Protein AF-L7FH87-F1 (afdb_monomer)

Nearest PDB structures (foldseek):
  5frq-assembly1_B  TM=5.674E-01  e=2.667E+00  Helicobacter pylori 26695
  7m5n-assembly1_C  TM=3.508E-01  e=9.630E-01  Homo sapiens
  7qo1-assembly1_F  TM=3.370E-01  e=9.630E-01  Homo sapiens
  8p9o-assembly1_B  TM=3.150E-01  e=7.578E-01  Thermochaetoides thermophila DSM 1495
  6gis-assembly1_C  TM=3.215E-01  e=1.465E+00  Homo sapiens

Mean predicted aligned error: 5.92 Å

pLDDT: mean 82.3, std 11.47, range [34.84, 94.5]

Sequence (107 aa):
MADLKHARRPIRDLVQILRFRASYGRPCYIKRNTVHAALIVPTLTGGPDGPYSYLKTYQRGTIHEAVVLGFVTLGAELVDVPEFGAVSHWSTEPALKGRTISLRGAR

Secondary structure (DSSP, 8-state):
---GGGS-HHHHHHHHHHHHHHTTT--EEEEE-SSEEEEEEE-TTS-TTSPEEEEEEEEHHHHHHHHHTTSEEE-SS-BPPPPB---SSGGG-TT--EEEEEETT--

Radius of gyration: 13.29 Å; Cα contacts (8 Å, |Δi|>4): 181; chains: 1; bounding box: 30×30×34 Å

Organism: Streptomyces turgidiscabies (strain Car8) (NCBI:txid698760)

Foldseek 3Di:
DDDLVPDDPVLVVVLVVQVVQVVLVEWWKWWDDPWKIWIKGADSPQPNLHAIETDDMDTPVSVVVNVVSQQKDWAPDFAQDRDHDDDPDPRNPRPITITTMHTRPPD

Solvent-accessible surface area (backbone atoms only — not comparable to full-atom values): 6310 Å² total; per-residue (Å²): 126,66,61,65,88,79,44,58,67,73,43,42,53,50,50,52,52,48,52,67,47,48,76,72,77,52,80,30,34,39,32,54,65,97,60,37,28,35,39,34,35,62,39,93,86,40,68,97,85,19,59,28,38,82,76,49,78,43,50,40,65,53,56,52,50,30,39,76,48,50,53,34,42,68,50,93,58,78,38,82,62,76,72,50,88,79,65,104,44,84,84,62,45,83,90,55,47,17,22,45,46,44,66,52,76,87,118

Structure (mmCIF, N/CA/C/O backbone):
data_AF-L7FH87-F1
#
_entry.id   AF-L7FH87-F1
#
loop_
_atom_site.group_PDB
_atom_site.id
_atom_site.type_symbol
_atom_site.label_atom_id
_atom_site.label_alt_id
_atom_site.label_comp_id
_atom_site.label_asym_id
_atom_site.label_entity_id
_atom_site.label_seq_id
_atom_site.pdbx_PDB_ins_code
_atom_site.Cartn_x
_atom_site.Cartn_y
_atom_site.Cartn_z
_atom_site.occupancy
_atom_site.B_iso_or_equiv
_atom_site.auth_seq_id
_atom_site.auth_comp_id
_atom_site.auth_asym_id
_atom_site.auth_atom_id
_atom_site.pdbx_PDB_model_num
ATOM 1 N N . MET A 1 1 ? -14.588 3.972 13.879 1.00 61.16 1 MET A N 1
ATOM 2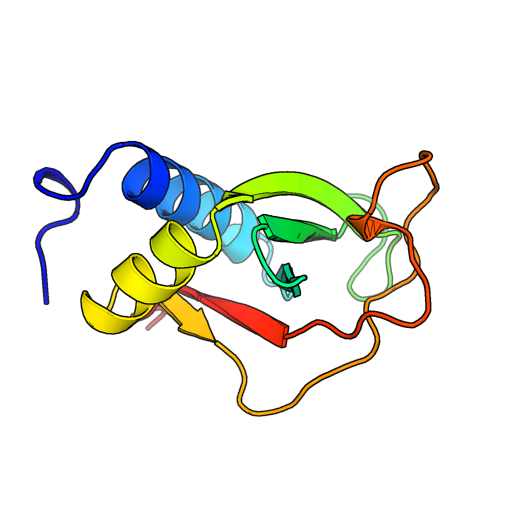 C CA . MET A 1 1 ? -13.248 3.947 13.247 1.00 61.16 1 MET A CA 1
ATOM 3 C C . MET A 1 1 ? -12.255 3.555 14.327 1.00 61.16 1 MET A C 1
ATOM 5 O O . MET A 1 1 ? -12.378 4.089 15.422 1.00 61.16 1 MET A O 1
ATOM 9 N N . ALA A 1 2 ? -11.363 2.592 14.078 1.00 72.69 2 ALA A N 1
ATOM 10 C CA . ALA A 1 2 ? -10.380 2.185 15.083 1.00 72.69 2 ALA A CA 1
ATOM 11 C C . ALA A 1 2 ? -9.414 3.343 15.399 1.00 72.69 2 ALA A C 1
ATOM 13 O O . ALA A 1 2 ? -9.077 4.127 14.512 1.00 72.69 2 ALA A O 1
ATOM 14 N N . ASP A 1 3 ? -8.963 3.456 16.651 1.00 83.75 3 ASP A N 1
ATOM 15 C CA . ASP A 1 3 ? -7.947 4.442 17.024 1.00 83.75 3 ASP A CA 1
ATOM 16 C C . ASP A 1 3 ? -6.562 3.960 16.571 1.00 83.75 3 ASP A C 1
ATOM 18 O O . ASP A 1 3 ? -6.087 2.894 16.971 1.00 83.75 3 ASP A O 1
ATOM 22 N N . LEU A 1 4 ? -5.893 4.771 15.747 1.00 85.56 4 LEU A N 1
ATOM 23 C CA . LEU A 1 4 ? -4.560 4.479 15.224 1.00 85.56 4 LEU A CA 1
ATOM 24 C C . LEU A 1 4 ? -3.533 4.250 16.341 1.00 85.56 4 LEU A C 1
ATOM 26 O O . LEU A 1 4 ? -2.598 3.477 16.146 1.00 85.56 4 LEU A O 1
ATOM 30 N N . LYS A 1 5 ? -3.693 4.883 17.512 1.00 84.44 5 LYS A N 1
ATOM 31 C CA . LYS A 1 5 ? -2.767 4.714 18.646 1.00 84.44 5 LYS A CA 1
ATOM 32 C C . LYS A 1 5 ? -2.712 3.265 19.132 1.00 84.44 5 LYS A C 1
ATOM 34 O O . LYS A 1 5 ? -1.625 2.787 19.462 1.00 84.44 5 LYS A O 1
ATOM 39 N N . HIS A 1 6 ? -3.848 2.572 19.083 1.00 87.00 6 HIS A N 1
ATOM 40 C CA . HIS A 1 6 ? -4.020 1.186 19.516 1.00 87.00 6 HIS A CA 1
ATOM 41 C C . HIS A 1 6 ? -3.724 0.160 18.412 1.00 87.00 6 HIS A C 1
ATOM 43 O O . HIS A 1 6 ? -3.683 -1.040 18.675 1.00 87.00 6 HIS A O 1
ATOM 49 N N . ALA A 1 7 ? -3.489 0.606 17.175 1.00 89.12 7 ALA A N 1
ATOM 50 C CA . ALA A 1 7 ? -3.117 -0.284 16.086 1.00 89.12 7 ALA A CA 1
ATOM 51 C C . ALA A 1 7 ? -1.686 -0.819 16.255 1.00 89.12 7 ALA A C 1
ATOM 53 O O . ALA A 1 7 ? -0.789 -0.150 16.785 1.00 89.12 7 ALA A O 1
ATOM 54 N N . ARG A 1 8 ? -1.442 -2.022 15.725 1.00 93.44 8 ARG A N 1
ATOM 55 C CA . ARG A 1 8 ? -0.102 -2.618 15.681 1.00 93.44 8 ARG A CA 1
ATOM 56 C C . ARG A 1 8 ? 0.880 -1.699 14.955 1.00 93.44 8 ARG A C 1
ATOM 58 O O . ARG A 1 8 ? 0.536 -1.045 13.969 1.00 93.44 8 ARG A O 1
ATOM 65 N N . ARG A 1 9 ? 2.145 -1.712 15.385 1.00 92.44 9 ARG A N 1
ATOM 66 C CA . ARG A 1 9 ? 3.204 -0.858 14.817 1.00 92.44 9 ARG A CA 1
ATOM 67 C C . ARG A 1 9 ? 3.291 -0.900 13.279 1.00 92.44 9 ARG A C 1
ATOM 69 O O . ARG A 1 9 ? 3.297 0.178 12.700 1.00 92.44 9 ARG A O 1
ATOM 76 N N . PRO A 1 10 ? 3.242 -2.063 12.597 1.00 92.19 10 PRO A N 1
ATOM 77 C CA . PRO A 1 10 ? 3.288 -2.102 11.132 1.00 92.19 10 PRO A CA 1
ATOM 78 C C . PRO A 1 10 ? 2.131 -1.365 10.436 1.00 92.19 10 PRO A C 1
ATOM 80 O O . PRO A 1 10 ? 2.323 -0.818 9.352 1.00 92.19 10 PRO A O 1
ATOM 83 N N . ILE A 1 11 ? 0.945 -1.322 11.054 1.00 93.00 11 ILE A N 1
ATOM 84 C CA . ILE A 1 11 ? -0.215 -0.577 10.540 1.00 93.00 11 ILE A CA 1
ATOM 85 C C . ILE A 1 11 ? -0.001 0.921 10.732 1.00 93.00 11 ILE A C 1
ATOM 87 O O . ILE A 1 11 ? -0.251 1.701 9.816 1.00 93.00 11 ILE A O 1
ATOM 91 N N . ARG A 1 12 ? 0.511 1.330 11.898 1.00 93.44 12 ARG A N 1
ATOM 92 C CA . ARG A 1 12 ? 0.846 2.736 12.164 1.00 93.44 12 ARG A CA 1
ATOM 93 C C . ARG A 1 12 ? 1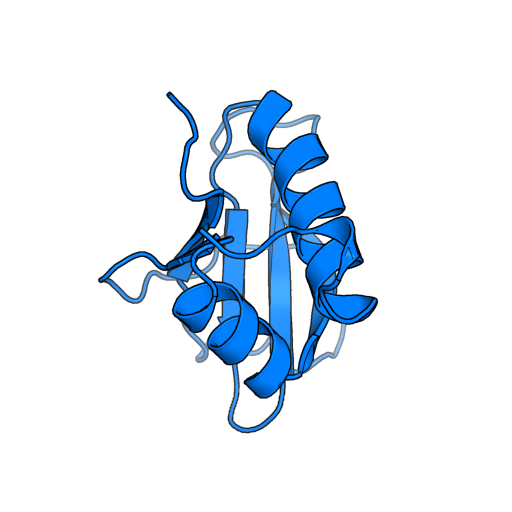.897 3.252 11.183 1.00 93.44 12 ARG A C 1
ATOM 95 O O . ARG A 1 12 ? 1.688 4.307 10.594 1.00 93.44 12 ARG A O 1
ATOM 102 N N . ASP A 1 13 ? 2.951 2.474 10.942 1.00 92.81 13 ASP A N 1
ATOM 103 C CA . ASP A 1 13 ? 3.992 2.784 9.956 1.00 92.81 13 ASP A CA 1
ATOM 104 C C . ASP A 1 13 ? 3.407 2.929 8.541 1.00 92.81 13 ASP A C 1
ATOM 106 O O . ASP A 1 13 ? 3.723 3.885 7.834 1.00 92.81 13 ASP A O 1
ATOM 110 N N . LEU A 1 14 ? 2.542 1.994 8.120 1.00 92.62 14 LEU A N 1
ATOM 111 C CA . LEU A 1 14 ? 1.847 2.062 6.830 1.00 92.62 14 LEU A CA 1
ATOM 112 C C . LEU A 1 14 ? 1.044 3.361 6.704 1.00 92.62 14 LEU A C 1
ATOM 114 O O . LEU A 1 14 ? 1.171 4.069 5.709 1.00 92.62 14 LEU A O 1
ATOM 118 N N . VAL A 1 15 ? 0.243 3.691 7.717 1.00 92.06 15 VAL A N 1
ATOM 119 C CA . VAL A 1 15 ? -0.590 4.900 7.722 1.00 92.06 15 VAL A CA 1
ATOM 120 C C . VAL A 1 15 ? 0.263 6.166 7.699 1.00 92.06 15 VAL A C 1
ATOM 122 O O . VAL A 1 15 ? -0.048 7.083 6.946 1.00 92.06 15 VAL A O 1
ATOM 125 N N . GLN A 1 16 ? 1.342 6.234 8.480 1.00 90.62 16 GLN A N 1
ATOM 126 C CA . GLN A 1 16 ? 2.251 7.385 8.484 1.00 90.62 16 GLN A CA 1
ATOM 127 C C . GLN A 1 16 ? 2.906 7.599 7.119 1.00 90.62 16 GLN A C 1
ATOM 129 O O . GLN A 1 16 ? 2.925 8.721 6.614 1.00 90.62 16 GLN A O 1
ATOM 134 N N . ILE A 1 17 ? 3.380 6.522 6.496 1.00 89.62 17 ILE A N 1
ATOM 135 C CA . ILE A 1 17 ? 3.966 6.576 5.159 1.00 89.62 17 ILE A CA 1
ATOM 136 C C . ILE A 1 17 ? 2.928 7.027 4.127 1.00 89.62 17 ILE A C 1
ATOM 138 O O . ILE A 1 17 ? 3.217 7.899 3.309 1.00 89.62 17 ILE A O 1
ATOM 142 N N . LEU A 1 18 ? 1.714 6.475 4.175 1.00 89.88 18 LEU A N 1
ATOM 143 C CA . LEU A 1 18 ? 0.641 6.882 3.272 1.00 89.88 18 LEU A CA 1
ATOM 144 C C . LEU A 1 18 ? 0.224 8.338 3.502 1.00 89.88 18 LEU A C 1
ATOM 146 O O . LEU A 1 18 ? -0.072 9.014 2.529 1.00 89.88 18 LEU A O 1
ATOM 150 N N . ARG A 1 19 ? 0.247 8.853 4.740 1.00 89.06 19 ARG A N 1
ATOM 151 C CA . ARG A 1 19 ? -0.013 10.279 5.032 1.00 89.06 19 ARG A CA 1
ATOM 152 C C . ARG A 1 19 ? 1.036 11.168 4.389 1.00 89.06 19 ARG A C 1
ATOM 154 O O . ARG A 1 19 ? 0.685 12.098 3.673 1.00 89.06 19 ARG A O 1
ATOM 161 N N . PHE A 1 20 ? 2.306 10.834 4.609 1.00 85.75 20 PHE A N 1
ATOM 162 C CA . PHE A 1 20 ? 3.423 11.548 4.006 1.00 85.75 20 PHE A CA 1
ATOM 163 C C . PHE A 1 20 ? 3.363 11.513 2.478 1.00 85.75 20 PHE A C 1
ATOM 165 O O . PHE A 1 20 ? 3.692 12.489 1.829 1.00 85.75 20 PHE A O 1
ATOM 172 N N . ARG A 1 21 ? 2.940 10.402 1.869 1.00 84.06 21 ARG A N 1
ATOM 173 C CA . ARG A 1 21 ? 2.873 10.304 0.405 1.00 84.06 21 ARG A CA 1
ATOM 174 C C . ARG A 1 21 ? 1.615 10.938 -0.183 1.00 84.06 21 ARG A C 1
ATOM 176 O O . ARG A 1 21 ? 1.703 11.579 -1.226 1.00 84.06 21 ARG A O 1
ATOM 183 N N . ALA A 1 22 ? 0.480 10.835 0.504 1.00 78.12 22 ALA A N 1
ATOM 184 C CA . ALA A 1 22 ? -0.773 11.462 0.098 1.00 78.12 22 ALA A CA 1
ATOM 185 C C . ALA A 1 22 ? -0.680 12.994 0.067 1.00 78.12 22 ALA A C 1
ATOM 187 O O . ALA A 1 22 ? -1.330 13.607 -0.775 1.00 78.12 22 ALA A O 1
ATOM 188 N N . SER A 1 23 ? 0.166 13.620 0.899 1.00 75.81 23 SER A N 1
ATOM 189 C CA . SER A 1 23 ? 0.365 15.079 0.867 1.00 75.81 23 SER A CA 1
ATOM 190 C C . SER A 1 23 ? 0.938 15.599 -0.453 1.00 75.81 23 SER A C 1
ATOM 192 O O . SER A 1 23 ? 0.864 16.793 -0.716 1.00 75.81 23 SER A O 1
ATOM 194 N N . TYR A 1 24 ? 1.492 14.725 -1.296 1.00 73.94 24 TYR A N 1
ATOM 195 C CA . TYR A 1 24 ? 1.981 15.089 -2.626 1.00 73.94 24 TYR A CA 1
ATOM 196 C C . TYR A 1 24 ? 0.923 14.923 -3.729 1.00 73.94 24 TYR A C 1
ATOM 198 O O . TYR A 1 24 ? 1.221 15.185 -4.891 1.00 73.94 24 TYR A O 1
ATOM 206 N N . GLY A 1 25 ? -0.294 14.473 -3.391 1.00 68.00 25 GLY A N 1
ATOM 207 C CA . GLY A 1 25 ? -1.422 14.362 -4.323 1.00 68.00 25 GLY A CA 1
ATOM 208 C C . GLY A 1 25 ? -1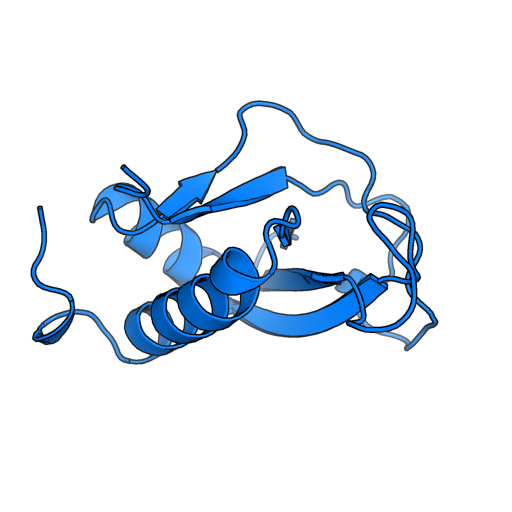.303 13.243 -5.360 1.00 68.00 25 GLY A C 1
ATOM 209 O O . GLY A 1 25 ? -2.041 13.248 -6.339 1.00 68.00 25 GLY A O 1
ATOM 210 N N . ARG A 1 26 ? -0.378 12.289 -5.179 1.00 74.75 26 ARG A N 1
ATOM 211 C CA . ARG A 1 26 ? -0.103 11.242 -6.175 1.00 74.75 26 ARG A CA 1
ATOM 212 C C . ARG A 1 26 ? -0.541 9.846 -5.711 1.00 74.75 26 ARG A C 1
ATOM 214 O O . ARG A 1 26 ? -0.439 9.543 -4.517 1.00 74.75 26 ARG A O 1
ATOM 221 N N . PRO A 1 27 ? -0.993 8.975 -6.633 1.00 79.06 27 PRO A N 1
ATOM 222 C CA . PRO A 1 27 ? -1.462 7.641 -6.282 1.00 79.06 27 PRO A CA 1
ATOM 223 C C . PRO A 1 27 ? -0.318 6.765 -5.760 1.00 79.06 27 PRO A C 1
ATOM 225 O O . PRO A 1 27 ? 0.764 6.698 -6.338 1.00 79.06 27 PRO A O 1
ATOM 228 N N . CYS A 1 28 ? -0.575 6.072 -4.651 1.00 86.81 28 CYS A N 1
ATOM 229 C CA . CYS A 1 28 ? 0.297 5.022 -4.134 1.00 86.81 28 CYS A CA 1
ATOM 230 C C . CYS A 1 28 ? -0.226 3.661 -4.589 1.00 86.81 28 CYS A C 1
ATOM 232 O O . CYS A 1 28 ? -1.439 3.443 -4.620 1.00 86.81 28 CYS A O 1
ATOM 234 N N . TYR A 1 29 ? 0.682 2.731 -4.870 1.00 88.88 29 TYR A N 1
ATOM 235 C CA . TYR A 1 29 ? 0.349 1.399 -5.357 1.00 88.88 29 TYR A CA 1
ATOM 236 C C . TYR A 1 29 ? 0.801 0.338 -4.370 1.00 88.88 29 TYR A C 1
ATOM 238 O O . TYR A 1 29 ? 1.865 0.438 -3.760 1.00 88.88 29 TYR A O 1
ATOM 246 N N . ILE A 1 30 ? -0.001 -0.712 -4.239 1.00 89.75 30 ILE A N 1
ATOM 247 C CA . ILE A 1 30 ? 0.366 -1.901 -3.494 1.00 89.75 30 ILE A CA 1
ATOM 248 C C . ILE A 1 30 ? 0.339 -3.121 -4.402 1.00 89.75 30 ILE A C 1
ATOM 250 O O . ILE A 1 30 ? -0.704 -3.548 -4.898 1.00 89.75 30 ILE A O 1
ATOM 254 N N . LYS A 1 31 ? 1.522 -3.680 -4.624 1.00 88.81 31 LYS A N 1
ATOM 255 C CA . LYS A 1 31 ? 1.720 -4.946 -5.324 1.00 88.81 31 LYS A CA 1
ATOM 256 C C . LYS A 1 31 ? 1.767 -6.057 -4.293 1.00 88.81 31 LYS A C 1
ATOM 258 O O . LYS A 1 31 ? 2.350 -5.851 -3.236 1.00 88.81 31 LYS A O 1
ATOM 263 N N . ARG A 1 32 ? 1.168 -7.218 -4.539 1.00 87.12 32 ARG A N 1
ATOM 264 C CA . ARG A 1 32 ? 1.167 -8.307 -3.549 1.00 87.12 32 ARG A CA 1
ATOM 265 C C . ARG A 1 32 ? 1.378 -9.665 -4.192 1.00 87.12 32 ARG A C 1
ATOM 267 O O . ARG A 1 32 ? 0.887 -9.898 -5.291 1.00 87.12 32 ARG A O 1
ATOM 274 N N . ASN A 1 33 ? 2.040 -10.556 -3.468 1.00 86.81 33 ASN A N 1
ATOM 275 C CA . ASN A 1 33 ? 2.046 -11.985 -3.754 1.00 86.81 33 ASN A CA 1
ATOM 276 C C . ASN A 1 33 ? 1.230 -12.735 -2.680 1.00 86.81 33 ASN A C 1
ATOM 278 O O . ASN A 1 33 ? 0.360 -12.159 -2.012 1.00 86.81 33 ASN A O 1
ATOM 282 N N . THR A 1 34 ? 1.464 -14.038 -2.535 1.00 84.62 34 THR A N 1
ATOM 283 C CA . THR A 1 34 ? 0.763 -14.883 -1.560 1.00 84.62 34 THR A CA 1
ATOM 284 C C . THR A 1 34 ? 1.006 -14.449 -0.113 1.00 84.62 34 THR A C 1
ATOM 286 O O . THR A 1 34 ? 0.083 -14.530 0.696 1.00 84.62 34 THR A O 1
ATOM 289 N N . VAL A 1 35 ? 2.189 -13.913 0.203 1.00 88.50 35 VAL A 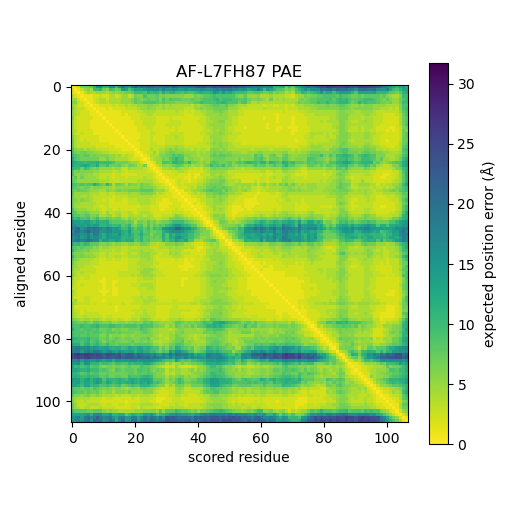N 1
ATOM 290 C CA . VAL A 1 35 ? 2.633 -13.638 1.582 1.00 88.50 35 VAL A CA 1
ATOM 291 C C . VAL A 1 35 ? 2.860 -12.147 1.846 1.00 88.50 35 VAL A C 1
ATOM 293 O O . VAL A 1 35 ? 2.516 -11.632 2.912 1.00 88.50 35 VAL A O 1
ATOM 296 N N . HIS A 1 36 ? 3.407 -11.430 0.873 1.00 89.81 36 HIS A N 1
ATOM 297 C CA . HIS A 1 36 ? 3.936 -10.082 1.014 1.00 89.81 36 HIS A CA 1
ATOM 298 C C . HIS A 1 36 ? 3.203 -9.073 0.129 1.00 89.81 36 HIS A C 1
ATOM 300 O O . HIS A 1 36 ? 2.571 -9.409 -0.873 1.00 89.81 36 HIS A O 1
ATOM 306 N N . ALA A 1 37 ? 3.307 -7.810 0.524 1.00 90.69 37 ALA A N 1
ATOM 307 C CA . ALA A 1 37 ? 2.817 -6.643 -0.179 1.00 90.69 37 ALA A CA 1
ATOM 308 C C . ALA A 1 37 ? 3.929 -5.583 -0.239 1.00 90.69 37 ALA A C 1
ATOM 310 O O . ALA A 1 37 ? 4.616 -5.358 0.749 1.00 90.69 37 ALA A O 1
ATOM 311 N N . ALA A 1 38 ? 4.130 -4.937 -1.379 1.00 90.06 38 ALA A N 1
ATOM 312 C CA . ALA A 1 38 ? 5.150 -3.930 -1.616 1.00 90.06 38 ALA A CA 1
ATOM 313 C C . ALA A 1 38 ? 4.454 -2.613 -1.931 1.00 90.06 38 ALA A C 1
ATOM 315 O O . ALA A 1 38 ? 3.642 -2.541 -2.855 1.00 90.06 38 ALA A O 1
ATOM 316 N N . LEU A 1 39 ? 4.766 -1.594 -1.136 1.00 90.56 39 LEU A N 1
ATOM 317 C CA . LEU A 1 39 ? 4.296 -0.238 -1.341 1.00 90.56 39 LEU A CA 1
ATOM 318 C C . LEU A 1 39 ? 5.226 0.468 -2.324 1.00 90.56 39 LEU A C 1
ATOM 320 O O . LEU A 1 39 ? 6.430 0.588 -2.083 1.00 90.56 39 LEU A O 1
ATOM 324 N N . ILE A 1 40 ? 4.637 0.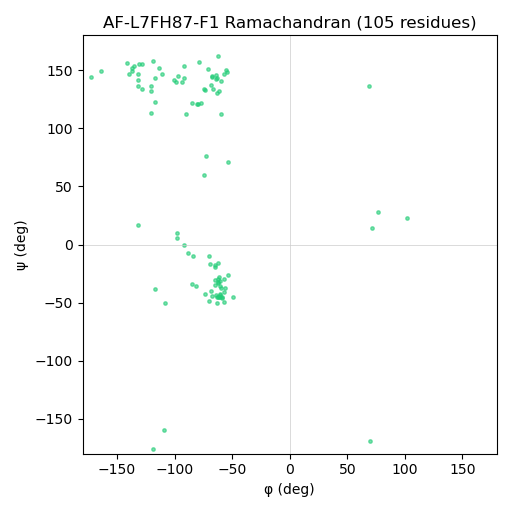927 -3.416 1.00 87.31 40 ILE A N 1
ATOM 325 C CA . ILE A 1 40 ? 5.305 1.569 -4.540 1.00 87.31 40 ILE A CA 1
ATOM 326 C C . ILE A 1 40 ? 4.719 2.967 -4.670 1.00 87.31 40 ILE A C 1
ATOM 328 O O . ILE A 1 40 ? 3.501 3.158 -4.599 1.00 87.31 40 ILE A O 1
ATOM 332 N N . VAL A 1 41 ? 5.596 3.955 -4.793 1.00 85.69 41 VAL A N 1
ATOM 333 C CA . VAL A 1 41 ? 5.224 5.367 -4.737 1.00 85.69 41 VAL A CA 1
ATOM 334 C C . VAL A 1 41 ? 5.952 6.148 -5.827 1.00 85.69 41 VAL A C 1
ATOM 336 O O . VAL A 1 41 ? 7.062 5.772 -6.199 1.00 85.69 41 VAL A O 1
ATOM 339 N N . PRO A 1 42 ? 5.377 7.247 -6.325 1.00 81.06 42 PRO A N 1
ATOM 340 C CA . PRO A 1 42 ? 6.079 8.121 -7.252 1.00 81.06 42 PRO A CA 1
ATOM 341 C C . PRO A 1 42 ? 7.302 8.764 -6.590 1.00 81.06 42 PRO A C 1
ATOM 343 O O . PRO A 1 42 ? 7.258 9.186 -5.425 1.00 81.06 42 PRO A O 1
ATOM 346 N N . THR A 1 43 ? 8.382 8.908 -7.352 1.00 78.38 43 THR A N 1
ATOM 347 C CA . THR A 1 43 ? 9.505 9.771 -6.973 1.00 78.38 43 THR A CA 1
ATOM 348 C C . THR A 1 43 ? 9.062 11.229 -6.989 1.00 78.38 43 THR A C 1
ATOM 350 O O . THR A 1 43 ? 8.249 11.648 -7.810 1.00 78.38 43 THR A O 1
ATOM 353 N N . LEU A 1 44 ? 9.592 12.045 -6.079 1.00 72.75 44 LEU A N 1
ATOM 354 C CA . LEU A 1 44 ? 9.150 13.436 -5.946 1.00 72.75 44 LEU A CA 1
ATOM 355 C C . LEU A 1 44 ? 9.470 14.292 -7.192 1.00 72.75 44 LEU A C 1
ATOM 357 O O . LEU A 1 44 ? 8.813 15.306 -7.408 1.00 72.75 44 LEU A O 1
ATOM 361 N N . THR A 1 45 ? 10.385 13.848 -8.057 1.00 68.50 45 THR A N 1
ATOM 362 C CA . THR A 1 45 ? 11.031 14.643 -9.113 1.00 68.50 45 THR A CA 1
ATOM 363 C C . THR A 1 45 ? 10.449 14.521 -10.532 1.00 68.50 45 THR A C 1
ATOM 365 O O . THR A 1 45 ? 11.021 15.116 -11.435 1.00 68.50 45 THR A O 1
ATOM 368 N N . GLY A 1 46 ? 9.332 13.815 -10.772 1.00 61.19 46 GLY A N 1
ATOM 369 C CA . GLY A 1 46 ? 8.891 13.507 -12.152 1.00 61.19 46 GLY A CA 1
ATOM 370 C C . GLY A 1 46 ? 7.428 13.764 -12.545 1.00 61.19 46 GLY A C 1
ATOM 371 O O . GLY A 1 46 ? 6.987 13.226 -13.549 1.00 61.19 46 GLY A O 1
ATOM 372 N N . GLY A 1 47 ? 6.644 14.547 -11.799 1.00 62.34 47 GLY A N 1
ATOM 373 C CA . GLY A 1 47 ? 5.214 14.725 -12.124 1.00 62.34 47 GLY A CA 1
ATOM 374 C C . GLY A 1 47 ? 4.361 13.459 -11.877 1.00 62.34 47 GLY A C 1
ATOM 375 O O . GLY A 1 47 ? 4.827 12.537 -11.198 1.00 62.34 47 GLY A O 1
ATOM 376 N N . PRO A 1 48 ? 3.092 13.415 -12.332 1.00 59.44 48 PRO A N 1
ATOM 377 C CA . PRO A 1 48 ? 2.174 12.288 -12.089 1.00 59.44 48 PRO A CA 1
ATOM 378 C C . PRO A 1 48 ? 2.628 10.978 -12.753 1.00 59.44 48 PRO A C 1
ATOM 380 O O . PRO A 1 48 ? 2.425 9.908 -12.177 1.00 59.44 48 PRO A O 1
ATOM 383 N N . ASP A 1 49 ? 3.326 11.091 -13.883 1.00 64.44 49 ASP A N 1
ATOM 384 C CA . ASP A 1 49 ? 3.904 9.977 -14.649 1.00 64.44 49 ASP A CA 1
ATOM 385 C C . ASP A 1 49 ? 5.399 9.765 -14.350 1.00 64.44 49 ASP A C 1
ATOM 387 O O . ASP A 1 49 ? 6.093 9.024 -15.042 1.00 64.44 49 ASP A O 1
ATOM 391 N N . GLY A 1 50 ? 5.914 10.443 -13.320 1.00 65.88 50 GLY A N 1
ATOM 392 C CA . GLY A 1 50 ? 7.316 10.378 -12.926 1.00 65.88 50 GLY A CA 1
ATOM 393 C C . GLY A 1 50 ? 7.751 8.981 -12.502 1.00 65.88 50 GLY A C 1
ATOM 394 O O . GLY A 1 50 ? 6.908 8.158 -12.142 1.00 65.88 50 GLY A O 1
ATOM 395 N N . PRO A 1 51 ? 9.067 8.703 -12.466 1.00 79.38 51 PRO A N 1
ATOM 396 C CA . PRO A 1 51 ? 9.542 7.362 -12.168 1.00 79.38 51 PRO A CA 1
ATOM 397 C C . PRO A 1 51 ? 9.051 6.924 -10.789 1.00 79.38 51 PRO A C 1
ATOM 399 O O . PRO A 1 51 ? 9.009 7.721 -9.847 1.00 79.38 51 PRO A O 1
ATOM 402 N N . TYR A 1 52 ? 8.669 5.659 -10.662 1.00 80.50 52 TYR A N 1
ATOM 403 C CA . TYR A 1 52 ? 8.224 5.103 -9.393 1.00 80.50 52 TYR A CA 1
ATOM 404 C C . TYR A 1 52 ? 9.398 4.486 -8.640 1.00 80.50 52 TYR A C 1
ATOM 406 O O . TYR A 1 52 ? 10.398 4.065 -9.223 1.00 80.50 52 TYR A O 1
ATOM 414 N N . SER A 1 53 ? 9.279 4.435 -7.318 1.00 81.25 53 SER A N 1
ATOM 415 C CA . SER A 1 53 ? 10.229 3.757 -6.450 1.00 81.25 53 SER A CA 1
ATOM 416 C C . SER A 1 53 ? 9.522 2.853 -5.449 1.00 81.25 53 SER A C 1
ATOM 418 O O . SER A 1 53 ? 8.407 3.109 -4.979 1.00 81.25 53 SER A O 1
ATOM 420 N N . TYR A 1 54 ? 10.192 1.753 -5.125 1.00 84.62 54 TYR A N 1
ATOM 421 C CA . TYR A 1 54 ? 9.792 0.883 -4.034 1.00 84.62 54 TYR A CA 1
ATOM 422 C C . TYR A 1 54 ? 10.123 1.553 -2.699 1.00 84.62 54 TYR A C 1
ATOM 424 O O . TYR A 1 54 ? 11.227 2.063 -2.506 1.00 84.62 54 TYR A O 1
ATOM 432 N N . LEU A 1 55 ? 9.161 1.539 -1.776 1.00 84.44 55 LEU A N 1
ATOM 433 C CA . LEU A 1 55 ? 9.311 2.197 -0.486 1.00 84.44 55 LEU A CA 1
ATOM 434 C C . LEU A 1 55 ? 9.470 1.209 0.668 1.00 84.44 55 LEU A C 1
ATOM 436 O O . LEU A 1 55 ? 10.363 1.377 1.496 1.00 84.44 55 LEU A O 1
ATOM 440 N N . LYS A 1 56 ? 8.575 0.216 0.772 1.00 89.25 56 LYS A N 1
ATOM 441 C CA . LYS A 1 56 ? 8.578 -0.746 1.886 1.00 89.25 56 LYS A CA 1
ATOM 442 C C . LYS A 1 56 ? 7.736 -1.988 1.596 1.00 89.25 56 LYS A C 1
ATOM 444 O O . LYS A 1 56 ? 6.705 -1.908 0.927 1.00 89.25 56 LYS A O 1
ATOM 449 N N . THR A 1 57 ? 8.139 -3.124 2.160 1.00 90.81 57 THR A N 1
ATOM 450 C CA . THR A 1 57 ? 7.391 -4.384 2.144 1.00 90.81 57 THR A CA 1
ATOM 451 C C . THR A 1 57 ? 6.662 -4.590 3.466 1.00 90.81 57 THR A C 1
ATOM 453 O O . THR A 1 57 ? 7.170 -4.297 4.547 1.00 90.81 57 THR A O 1
ATOM 456 N N . TYR A 1 58 ? 5.457 -5.131 3.361 1.00 92.31 58 TYR A N 1
ATOM 457 C CA . TYR A 1 58 ? 4.560 -5.482 4.445 1.00 92.31 58 TYR A CA 1
ATOM 458 C C . TYR A 1 58 ? 4.111 -6.930 4.270 1.00 92.31 58 TYR A C 1
ATOM 460 O O . TYR A 1 58 ? 4.050 -7.443 3.154 1.00 92.31 58 TYR A O 1
ATOM 468 N N . GLN A 1 59 ? 3.729 -7.590 5.358 1.00 93.50 59 GLN A N 1
ATOM 469 C CA . GLN A 1 59 ? 2.957 -8.823 5.242 1.00 93.50 59 GLN A CA 1
ATOM 470 C C . GLN A 1 59 ? 1.564 -8.507 4.693 1.00 93.50 59 GLN A C 1
ATOM 472 O O . GLN A 1 59 ? 0.955 -7.493 5.048 1.00 93.50 59 GLN A O 1
ATOM 477 N N . ARG A 1 60 ? 1.021 -9.403 3.867 1.00 92.44 60 ARG A N 1
ATOM 478 C CA . ARG A 1 60 ? -0.332 -9.271 3.314 1.00 92.44 60 ARG A CA 1
ATOM 479 C C . ARG A 1 60 ? -1.387 -9.139 4.417 1.00 92.44 60 ARG A C 1
ATOM 481 O O . ARG A 1 60 ? -2.317 -8.347 4.269 1.00 92.44 60 ARG A O 1
ATOM 488 N N . GLY A 1 61 ? -1.210 -9.863 5.525 1.00 93.94 61 GLY A N 1
ATOM 489 C CA . GLY A 1 61 ? -2.077 -9.779 6.703 1.00 93.94 61 GLY A CA 1
ATOM 490 C C . GLY A 1 61 ? -2.161 -8.363 7.277 1.00 93.94 61 GLY A C 1
ATOM 491 O O . GLY A 1 61 ? -3.258 -7.895 7.554 1.00 93.94 61 GLY A O 1
ATOM 492 N N . THR A 1 62 ? -1.040 -7.637 7.339 1.00 94.50 62 THR A N 1
ATOM 493 C CA . THR A 1 62 ? -0.995 -6.246 7.822 1.00 94.50 62 THR A CA 1
ATOM 494 C C . THR A 1 62 ? -1.867 -5.316 6.982 1.00 94.50 62 THR A C 1
ATOM 496 O O . THR A 1 62 ? -2.575 -4.472 7.524 1.00 94.50 62 THR A O 1
ATOM 499 N N . ILE A 1 63 ? -1.831 -5.466 5.654 1.00 94.19 63 ILE A N 1
ATOM 500 C CA . ILE A 1 63 ? -2.645 -4.642 4.750 1.00 94.19 63 ILE A CA 1
ATOM 501 C C . ILE A 1 63 ? -4.126 -4.971 4.924 1.00 94.19 63 ILE A C 1
ATOM 503 O O . ILE A 1 63 ? -4.951 -4.068 5.010 1.00 94.19 63 ILE A O 1
ATOM 507 N N . HIS A 1 64 ? -4.461 -6.260 5.004 1.00 92.62 64 HIS A 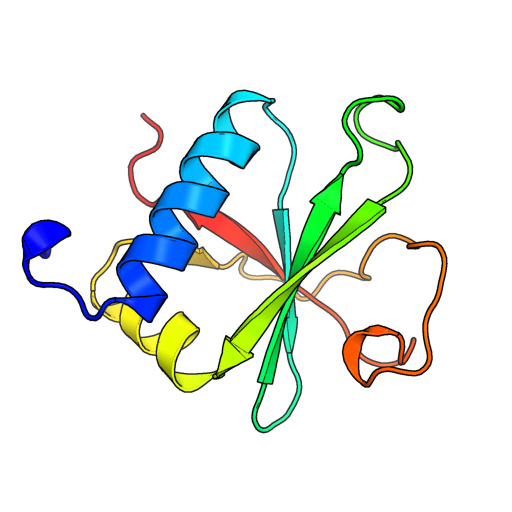N 1
ATOM 508 C CA . HIS A 1 64 ? -5.839 -6.699 5.203 1.00 92.62 64 HIS A CA 1
ATOM 509 C C . HIS A 1 64 ? -6.409 -6.201 6.537 1.00 92.62 64 HIS A C 1
ATOM 511 O O . HIS A 1 64 ? -7.502 -5.645 6.570 1.00 92.62 64 HIS A O 1
ATOM 517 N N . GLU A 1 65 ? -5.634 -6.314 7.614 1.00 94.44 65 GLU A N 1
ATOM 518 C CA . GLU A 1 65 ? -5.990 -5.797 8.936 1.00 94.44 65 GLU A CA 1
ATOM 519 C C . GLU A 1 65 ? -6.226 -4.277 8.887 1.00 94.44 65 GLU A C 1
ATOM 521 O O . GLU A 1 65 ? -7.251 -3.795 9.363 1.00 94.44 65 GLU A O 1
ATOM 526 N N . ALA A 1 66 ? -5.347 -3.518 8.222 1.00 93.25 66 ALA A N 1
ATOM 527 C CA . ALA A 1 66 ? -5.515 -2.073 8.058 1.00 93.25 66 ALA A CA 1
ATOM 528 C C . ALA A 1 66 ? -6.788 -1.688 7.272 1.00 93.25 66 ALA A C 1
ATOM 530 O O . ALA A 1 66 ? -7.387 -0.647 7.558 1.00 93.25 66 ALA A O 1
ATOM 531 N N . VAL A 1 67 ? -7.213 -2.509 6.303 1.00 93.50 67 VAL A N 1
ATOM 532 C CA . VAL A 1 67 ? -8.478 -2.323 5.567 1.00 93.50 67 VAL A CA 1
ATOM 533 C C . VAL A 1 67 ? -9.678 -2.593 6.474 1.00 93.50 67 VAL A C 1
ATOM 535 O O . VAL A 1 67 ? -10.582 -1.761 6.545 1.00 93.50 67 VAL A O 1
ATOM 538 N N . VAL A 1 68 ? -9.671 -3.716 7.199 1.00 93.06 68 VAL A N 1
ATOM 539 C CA . VAL A 1 68 ? -10.754 -4.112 8.119 1.00 93.06 68 VAL A CA 1
ATOM 540 C C . VAL A 1 68 ? -10.944 -3.076 9.227 1.00 93.06 68 VAL A C 1
ATOM 542 O O . VAL A 1 68 ? -12.069 -2.668 9.507 1.00 93.06 68 VAL A O 1
ATOM 545 N N . LEU A 1 69 ? -9.847 -2.579 9.802 1.00 91.94 69 LEU A N 1
ATOM 546 C CA . LEU A 1 69 ? -9.871 -1.517 10.815 1.00 91.94 69 LEU A CA 1
ATOM 547 C C . LEU A 1 69 ? -10.277 -0.145 10.247 1.00 91.94 69 LEU A C 1
ATOM 549 O O . LEU A 1 69 ? -10.545 0.792 11.003 1.00 91.94 69 LEU A O 1
ATOM 553 N N . GLY A 1 70 ? -10.352 -0.024 8.919 1.00 91.00 70 GLY A N 1
ATOM 554 C CA . GLY A 1 70 ? -10.792 1.180 8.232 1.00 91.00 70 GLY A CA 1
ATOM 555 C C . GLY A 1 70 ? -9.747 2.291 8.201 1.00 91.00 70 GLY A C 1
ATOM 556 O O . GLY A 1 70 ? -10.127 3.455 8.134 1.00 91.00 70 GLY A O 1
ATOM 557 N N . PHE A 1 71 ? -8.454 1.964 8.241 1.00 92.12 71 PHE A N 1
ATOM 558 C CA . PHE A 1 71 ? -7.380 2.951 8.087 1.00 92.12 71 PHE A CA 1
ATOM 559 C C . PHE A 1 71 ? -7.035 3.227 6.625 1.00 92.12 71 PHE A C 1
ATOM 561 O O . PHE A 1 71 ? -6.679 4.351 6.266 1.00 92.12 71 PHE A O 1
ATOM 568 N N . VAL A 1 72 ? -7.134 2.206 5.776 1.00 92.88 72 VAL A N 1
ATOM 569 C CA . VAL A 1 72 ? -6.796 2.296 4.354 1.00 92.88 72 VAL A CA 1
ATOM 570 C C . VAL A 1 72 ? -7.916 1.723 3.499 1.00 92.88 72 VAL A C 1
ATOM 572 O O . VAL A 1 72 ? -8.69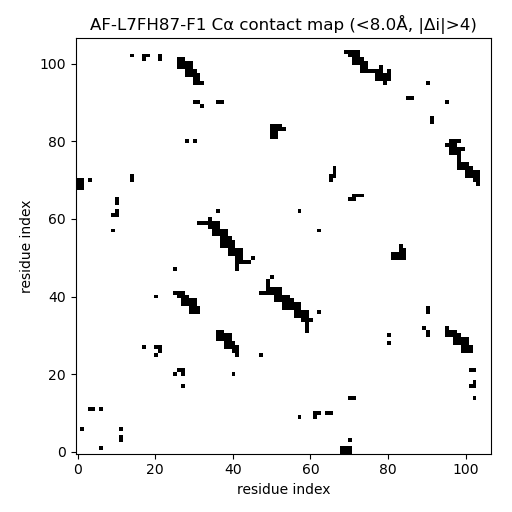2 0.879 3.942 1.00 92.88 72 VAL A O 1
ATOM 575 N N . THR A 1 73 ? -7.984 2.185 2.259 1.00 92.44 73 THR A N 1
ATOM 576 C CA . THR A 1 73 ? -8.867 1.663 1.218 1.00 92.44 73 THR A CA 1
ATOM 577 C C . THR A 1 73 ? -8.003 1.188 0.059 1.00 92.44 73 THR A C 1
ATOM 579 O O . THR A 1 73 ? -7.036 1.858 -0.311 1.00 92.44 73 THR A O 1
ATOM 582 N N . LEU A 1 74 ? -8.334 0.019 -0.485 1.00 91.44 74 LEU A N 1
ATOM 583 C CA . LEU A 1 74 ? -7.719 -0.503 -1.701 1.00 91.44 74 LEU A CA 1
ATOM 584 C C . LEU A 1 74 ? -8.637 -0.206 -2.884 1.00 91.44 74 LEU A C 1
ATOM 586 O O . LEU A 1 74 ? -9.851 -0.373 -2.767 1.00 91.44 74 LEU A O 1
ATOM 590 N N . GLY A 1 75 ? -8.056 0.169 -4.020 1.00 89.19 75 GLY A N 1
ATOM 591 C CA . GLY A 1 75 ? -8.774 0.251 -5.286 1.00 89.19 75 GLY A CA 1
ATOM 592 C C . GLY A 1 75 ? -9.448 -1.078 -5.639 1.00 89.19 75 GLY A C 1
ATOM 593 O O . GLY A 1 75 ? -8.984 -2.162 -5.258 1.00 89.19 75 GLY A O 1
ATOM 594 N N . ALA A 1 76 ? -10.569 -0.998 -6.352 1.00 81.50 76 ALA A N 1
ATOM 595 C CA . ALA A 1 76 ? -11.313 -2.180 -6.779 1.00 81.50 76 ALA A CA 1
ATOM 596 C C . ALA A 1 76 ? -10.531 -2.985 -7.829 1.00 81.50 76 ALA A C 1
ATOM 598 O O . ALA A 1 76 ? -10.471 -4.216 -7.756 1.00 81.50 76 ALA A O 1
ATOM 599 N N . GLU A 1 77 ? -9.879 -2.281 -8.751 1.00 83.94 77 GLU A N 1
ATOM 600 C CA . GLU A 1 77 ? -9.236 -2.869 -9.918 1.00 83.94 77 GLU A CA 1
ATOM 601 C C . GLU A 1 77 ? -7.772 -3.216 -9.674 1.00 83.94 77 GLU A C 1
ATOM 603 O O . GLU A 1 77 ? -7.041 -2.514 -8.969 1.00 83.94 77 GLU A O 1
ATOM 608 N N . LEU A 1 78 ? -7.357 -4.334 -10.270 1.00 84.56 78 LEU A N 1
ATOM 609 C CA . LEU A 1 78 ? -5.947 -4.648 -10.428 1.00 84.56 78 LEU A CA 1
ATOM 610 C C . LEU A 1 78 ? -5.421 -3.868 -11.627 1.00 84.56 78 LEU A C 1
ATOM 612 O O . LEU A 1 78 ? -5.894 -4.062 -12.742 1.00 84.56 78 LEU A O 1
ATOM 616 N N . VAL A 1 79 ? -4.426 -3.030 -11.383 1.00 81.94 79 VAL A N 1
ATOM 617 C CA . VAL A 1 79 ? -3.778 -2.207 -12.402 1.00 81.94 79 VAL A CA 1
ATOM 618 C C . VAL A 1 79 ? -2.342 -2.656 -12.589 1.00 81.94 79 VAL A C 1
ATOM 620 O O . VAL A 1 79 ? -1.714 -3.194 -11.663 1.00 81.94 79 VAL A O 1
ATOM 623 N N . ASP A 1 80 ? -1.828 -2.447 -13.794 1.00 80.06 80 ASP A N 1
ATOM 624 C CA . ASP A 1 80 ? -0.410 -2.642 -14.047 1.00 80.06 80 ASP A CA 1
ATOM 625 C C . ASP A 1 80 ? 0.365 -1.639 -13.198 1.00 80.06 80 ASP A C 1
ATOM 627 O O . ASP A 1 80 ? 0.013 -0.462 -13.085 1.00 80.06 80 ASP A O 1
ATOM 631 N N . VAL A 1 81 ? 1.365 -2.151 -12.488 1.00 75.81 81 VAL A N 1
ATOM 632 C CA . VAL A 1 81 ? 2.172 -1.307 -11.618 1.00 75.81 81 VAL A CA 1
ATOM 633 C C . VAL A 1 81 ? 3.099 -0.491 -12.512 1.00 75.81 81 VAL A C 1
ATOM 635 O O . VAL A 1 81 ? 3.731 -1.084 -13.388 1.00 75.81 81 VAL A O 1
ATOM 638 N N . PRO A 1 82 ? 3.215 0.826 -12.282 1.00 75.50 82 PRO A N 1
ATOM 639 C CA . PRO A 1 82 ? 4.139 1.658 -13.032 1.00 75.50 82 PRO A CA 1
ATOM 640 C C . PRO A 1 82 ? 5.566 1.117 -12.983 1.00 75.50 82 PRO A C 1
ATOM 642 O O . PRO A 1 82 ? 5.992 0.534 -11.979 1.00 75.50 82 PRO A O 1
ATOM 645 N N . GLU A 1 83 ? 6.311 1.340 -14.059 1.00 75.31 83 GLU A N 1
ATOM 646 C CA . GLU A 1 83 ? 7.699 0.911 -14.149 1.00 75.31 83 GLU A CA 1
ATOM 647 C C . GLU A 1 83 ? 8.541 1.605 -13.063 1.00 75.31 83 GLU A C 1
ATOM 649 O O . GLU A 1 83 ? 8.447 2.815 -12.833 1.00 75.31 83 GLU A O 1
ATOM 654 N N . PHE A 1 84 ? 9.345 0.823 -12.344 1.00 78.88 84 PHE A N 1
ATOM 655 C CA . PHE A 1 84 ? 10.231 1.319 -11.295 1.00 78.88 84 PHE A CA 1
ATOM 656 C C . PHE A 1 84 ? 11.634 0.734 -11.484 1.00 78.88 84 PHE A C 1
ATOM 658 O O . PHE A 1 84 ? 11.788 -0.425 -11.867 1.00 78.88 84 PHE A O 1
ATOM 665 N N . GLY A 1 85 ? 12.660 1.550 -11.233 1.00 60.38 85 GLY A N 1
ATOM 666 C CA . GLY A 1 85 ? 14.050 1.327 -11.663 1.00 60.38 85 GLY A CA 1
ATOM 667 C C . GLY A 1 85 ? 14.853 0.262 -10.898 1.00 60.38 85 GLY A C 1
ATOM 668 O O . GLY A 1 85 ? 15.899 0.591 -10.353 1.00 60.38 85 GLY A O 1
ATOM 669 N N . ALA A 1 86 ? 14.384 -0.992 -10.913 1.00 62.66 86 ALA A N 1
ATOM 670 C CA . ALA A 1 86 ? 15.091 -2.248 -10.594 1.00 62.66 86 ALA A CA 1
ATOM 671 C C . ALA A 1 86 ? 15.526 -2.560 -9.138 1.00 62.66 86 ALA A C 1
ATOM 673 O O . ALA A 1 86 ? 16.132 -1.741 -8.461 1.00 62.66 86 ALA A O 1
ATOM 674 N N . VAL A 1 87 ? 15.292 -3.820 -8.714 1.00 58.25 87 VAL A N 1
ATOM 675 C CA . VAL A 1 87 ? 16.202 -4.744 -7.974 1.00 58.25 87 VAL A CA 1
ATOM 676 C C . VAL A 1 87 ? 15.552 -6.134 -7.876 1.00 58.25 87 VAL A C 1
ATOM 678 O O . VAL A 1 87 ? 14.344 -6.213 -7.705 1.00 58.25 87 VAL A O 1
ATOM 681 N N . SER A 1 88 ? 16.338 -7.213 -7.947 1.00 65.94 88 SER A N 1
ATOM 682 C CA . SER A 1 88 ? 15.969 -8.645 -7.875 1.00 65.94 88 SER A CA 1
ATOM 683 C C . SER A 1 88 ? 15.140 -9.037 -6.635 1.00 65.94 88 SER A C 1
ATOM 685 O O . SER A 1 88 ? 15.601 -9.705 -5.713 1.00 65.94 88 SER A O 1
ATOM 687 N N . HIS A 1 89 ? 13.884 -8.612 -6.604 1.00 74.31 89 HIS A N 1
ATOM 688 C CA . HIS A 1 89 ? 12.958 -8.783 -5.496 1.00 74.31 89 HIS A CA 1
ATOM 689 C C . HIS A 1 89 ? 11.597 -9.182 -6.060 1.00 74.31 89 HIS A C 1
ATOM 691 O O . HIS A 1 89 ? 11.227 -8.749 -7.142 1.00 74.31 89 HIS A O 1
ATOM 697 N N . TRP A 1 90 ? 10.798 -9.958 -5.330 1.00 80.94 90 TRP A N 1
ATOM 698 C CA . TRP A 1 90 ? 9.501 -10.449 -5.831 1.00 80.94 90 TRP A CA 1
ATOM 699 C C . TRP A 1 90 ? 8.575 -9.321 -6.335 1.00 80.94 90 TRP A C 1
ATOM 701 O O . TRP A 1 90 ? 7.724 -9.508 -7.201 1.00 80.94 90 TRP A O 1
ATOM 711 N N . SER A 1 91 ? 8.745 -8.100 -5.819 1.00 75.19 91 SER A N 1
ATOM 712 C CA . SER A 1 91 ? 7.987 -6.935 -6.269 1.00 75.19 91 SER A CA 1
ATOM 713 C C . SER A 1 91 ? 8.347 -6.465 -7.683 1.00 75.19 91 SER A C 1
ATOM 715 O O . SER A 1 91 ? 7.553 -5.728 -8.261 1.00 75.19 91 SER A O 1
ATOM 717 N N . THR A 1 92 ? 9.480 -6.859 -8.274 1.00 74.56 92 THR A N 1
ATOM 718 C CA . THR A 1 92 ? 9.829 -6.537 -9.674 1.00 74.56 92 THR A CA 1
ATOM 719 C C . THR A 1 92 ? 9.224 -7.487 -10.690 1.00 74.56 92 THR A C 1
ATOM 721 O O . THR A 1 92 ? 9.276 -7.182 -11.872 1.00 74.56 92 THR A O 1
ATOM 724 N N . GLU A 1 93 ? 8.621 -8.603 -10.272 1.00 78.44 93 GLU A N 1
ATOM 725 C CA . GLU A 1 93 ? 8.051 -9.588 -11.198 1.00 78.44 93 GLU A CA 1
ATOM 726 C C . GLU A 1 93 ? 6.954 -8.955 -12.076 1.00 78.44 93 GLU A C 1
ATOM 728 O O . GLU A 1 93 ? 5.899 -8.596 -11.543 1.00 78.44 93 GLU A O 1
ATOM 733 N N . PRO A 1 94 ? 7.145 -8.805 -13.400 1.00 66.31 94 PRO A N 1
ATOM 734 C CA . PRO A 1 94 ? 6.219 -8.052 -14.255 1.00 66.31 94 PRO A CA 1
ATOM 735 C C . PRO A 1 94 ? 4.799 -8.629 -14.287 1.00 66.31 94 PRO A C 1
ATOM 737 O O . PRO A 1 94 ? 3.832 -7.892 -14.434 1.00 66.31 94 PRO A O 1
ATOM 740 N N . ALA A 1 95 ? 4.661 -9.942 -14.073 1.00 71.62 95 ALA A N 1
ATOM 741 C CA . ALA A 1 95 ? 3.374 -10.635 -14.046 1.00 71.62 95 ALA A CA 1
ATOM 742 C C . ALA A 1 95 ? 2.456 -10.206 -12.883 1.00 71.62 95 ALA A C 1
ATOM 744 O O . ALA A 1 95 ? 1.247 -10.441 -12.911 1.00 71.62 95 ALA A O 1
ATOM 745 N N . LEU A 1 96 ? 3.010 -9.601 -11.831 1.00 75.19 96 LEU A N 1
ATOM 746 C CA . LEU A 1 96 ? 2.263 -9.263 -10.627 1.00 75.19 96 LEU A CA 1
ATOM 747 C C . LEU A 1 96 ? 1.653 -7.851 -10.737 1.00 75.19 96 LEU A C 1
ATOM 749 O O . LEU A 1 96 ? 2.360 -6.841 -10.696 1.00 75.19 96 LEU A O 1
ATOM 753 N N . LYS A 1 97 ? 0.317 -7.790 -10.807 1.00 83.56 97 LYS A N 1
ATOM 754 C CA . LYS A 1 97 ? -0.470 -6.544 -10.788 1.00 83.56 97 LYS A CA 1
ATOM 755 C C . LYS A 1 97 ? -0.631 -5.978 -9.373 1.00 83.56 97 LYS A C 1
ATOM 757 O O . LYS A 1 97 ?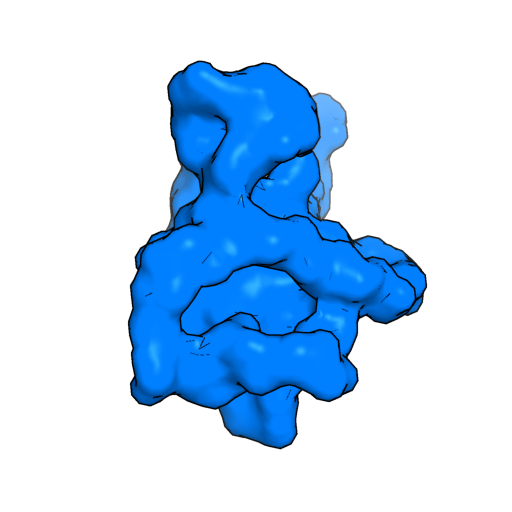 -0.534 -6.697 -8.373 1.00 83.56 97 LYS A O 1
ATOM 762 N N . GLY A 1 98 ? -0.888 -4.677 -9.282 1.00 87.44 98 GLY A N 1
ATOM 763 C CA . GLY A 1 98 ? -1.091 -3.961 -8.024 1.00 87.44 98 GLY A CA 1
ATOM 764 C C . GLY A 1 98 ? -2.476 -3.338 -7.920 1.00 87.44 98 GLY A C 1
ATOM 765 O O . GLY A 1 98 ? -3.334 -3.535 -8.773 1.00 87.44 98 GLY A O 1
ATOM 766 N N . ARG A 1 99 ? -2.708 -2.591 -6.844 1.00 91.00 99 ARG A N 1
ATOM 767 C CA . ARG A 1 99 ? -3.904 -1.760 -6.652 1.00 91.00 99 ARG A CA 1
ATOM 768 C C . ARG A 1 99 ? -3.498 -0.407 -6.119 1.00 91.00 99 ARG A C 1
ATOM 770 O O . ARG A 1 99 ? -2.500 -0.317 -5.405 1.00 91.00 99 ARG A O 1
ATOM 777 N N . THR A 1 100 ? -4.301 0.613 -6.376 1.00 90.19 100 THR A N 1
ATOM 778 C CA . THR A 1 100 ? -4.162 1.861 -5.631 1.00 90.19 100 THR A CA 1
ATOM 779 C C . THR A 1 100 ? -4.455 1.612 -4.151 1.00 90.19 100 THR A C 1
ATOM 781 O O . THR A 1 100 ? -5.302 0.791 -3.786 1.00 90.19 100 THR A O 1
ATOM 784 N N . ILE A 1 101 ? -3.714 2.288 -3.283 1.00 91.81 101 ILE A N 1
ATOM 785 C CA . ILE A 1 101 ? -3.936 2.286 -1.841 1.00 91.81 101 ILE A CA 1
ATOM 786 C C . ILE A 1 101 ? -4.004 3.729 -1.359 1.00 91.81 101 ILE A C 1
ATOM 788 O O . ILE A 1 101 ? -3.190 4.574 -1.731 1.00 91.81 101 ILE A O 1
ATOM 792 N N . SER A 1 102 ? -5.000 4.026 -0.534 1.00 90.12 102 SER A N 1
ATOM 793 C CA . SER A 1 102 ? -5.233 5.376 -0.025 1.00 90.12 102 SER A CA 1
ATOM 794 C C . SER A 1 102 ? -5.682 5.331 1.425 1.00 90.12 102 SER A C 1
ATOM 796 O O . SER A 1 102 ? -6.216 4.327 1.896 1.00 90.12 102 SER A O 1
ATOM 798 N N . LEU A 1 103 ? -5.466 6.425 2.148 1.00 90.75 103 LEU A N 1
ATOM 799 C CA . LEU A 1 103 ? -6.006 6.572 3.494 1.00 90.75 103 LEU A CA 1
ATOM 800 C C . LEU A 1 103 ? -7.523 6.693 3.429 1.00 90.75 103 LEU A C 1
ATOM 802 O O . LEU A 1 103 ? -8.069 7.416 2.595 1.00 90.75 103 LEU A O 1
ATOM 806 N N . ARG A 1 104 ? -8.209 6.005 4.336 1.00 84.94 104 ARG A N 1
ATOM 807 C CA . ARG A 1 104 ? -9.646 6.181 4.506 1.00 84.94 104 ARG A CA 1
ATOM 808 C C . ARG A 1 104 ? -9.872 7.444 5.340 1.00 84.94 104 ARG A C 1
ATOM 810 O O . ARG A 1 104 ? -9.375 7.531 6.458 1.00 84.94 104 ARG A O 1
ATOM 817 N N . GLY A 1 105 ? -10.601 8.413 4.786 1.00 64.12 105 GLY A N 1
ATOM 818 C CA . GLY A 1 105 ? -10.858 9.703 5.438 1.00 64.12 105 GLY A CA 1
ATOM 819 C C . GLY A 1 105 ? -10.006 10.871 4.936 1.00 64.12 105 GLY A C 1
ATOM 820 O O . GLY A 1 105 ? -9.849 11.840 5.663 1.00 64.12 105 GLY A O 1
ATOM 821 N N . ALA A 1 106 ? -9.465 10.809 3.713 1.00 43.00 106 ALA A N 1
ATOM 822 C CA . ALA A 1 106 ? -9.035 12.019 3.010 1.00 43.00 106 ALA A CA 1
ATOM 823 C C . ALA A 1 106 ? -10.279 12.798 2.545 1.00 43.00 106 ALA A C 1
ATOM 825 O O . ALA A 1 106 ? -10.694 1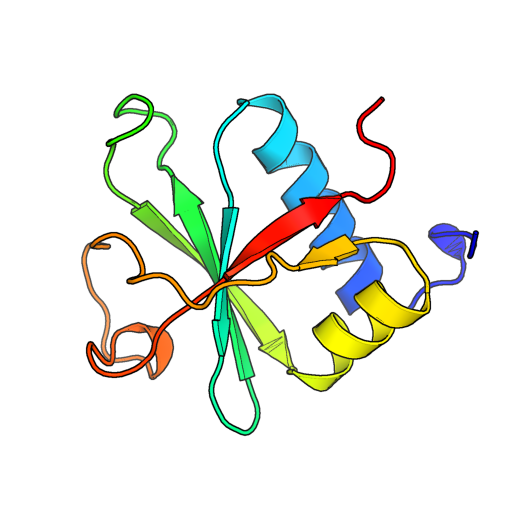2.703 1.391 1.00 43.00 106 ALA A O 1
ATOM 826 N N . ARG A 1 107 ? -10.928 13.487 3.480 1.00 34.84 107 ARG A N 1
ATOM 827 C CA . ARG A 1 107 ? -11.860 14.571 3.201 1.00 34.84 107 ARG A CA 1
ATOM 828 C C . ARG A 1 107 ? -11.650 15.657 4.239 1.00 34.84 107 ARG A C 1
ATOM 830 O O . ARG A 1 107 ? -11.444 15.280 5.413 1.00 34.84 107 ARG A O 1
#